Protein AF-B6WYF6-F1 (afdb_monomer)

Sequence (54 aa):
MKVVRTETEIARVENWAVEGIDEGTRYPGMSYEQGIADVLAWLRGDSDTAPDEG

Structure (mmCIF, N/CA/C/O backbone):
data_AF-B6WYF6-F1
#
_entry.id   AF-B6WYF6-F1
#
loop_
_atom_site.group_PDB
_atom_site.id
_atom_site.type_symbol
_atom_site.label_atom_id
_atom_site.label_alt_id
_atom_site.label_comp_id
_atom_site.label_asym_id
_atom_site.label_entity_id
_atom_site.label_seq_id
_atom_site.pdbx_PDB_ins_code
_atom_site.Cartn_x
_atom_site.Cartn_y
_atom_site.Cartn_z
_atom_site.occupancy
_atom_site.B_iso_or_equiv
_atom_site.auth_seq_id
_atom_site.auth_comp_id
_atom_site.auth_asym_id
_atom_site.auth_atom_id
_atom_site.pdbx_PDB_model_num
ATOM 1 N N . MET A 1 1 ? -16.673 6.247 0.153 1.00 69.88 1 MET A N 1
ATOM 2 C CA . MET A 1 1 ? -16.008 4.955 -0.124 1.00 69.88 1 MET A CA 1
ATOM 3 C C . MET A 1 1 ? -15.645 4.343 1.216 1.00 69.88 1 MET A C 1
ATOM 5 O O . MET A 1 1 ? -15.119 5.077 2.042 1.00 69.88 1 MET A O 1
ATOM 9 N N . LYS A 1 2 ? -15.989 3.076 1.475 1.00 86.56 2 LYS A N 1
ATOM 10 C CA . LYS A 1 2 ? -15.573 2.393 2.707 1.00 86.56 2 LYS A CA 1
ATOM 11 C C . LYS A 1 2 ? -14.203 1.771 2.450 1.00 86.56 2 LYS A C 1
ATOM 13 O O . LYS A 1 2 ? -14.091 0.950 1.549 1.00 86.56 2 LYS A O 1
ATOM 18 N N . VAL A 1 3 ? -13.196 2.196 3.202 1.00 92.94 3 VAL A N 1
ATOM 19 C CA . VAL A 1 3 ? -11.896 1.520 3.250 1.00 92.94 3 VAL A CA 1
ATOM 20 C C . VAL A 1 3 ? -12.007 0.421 4.302 1.00 92.94 3 VAL A C 1
ATOM 22 O O . VAL A 1 3 ? -12.554 0.660 5.380 1.00 92.94 3 VAL A O 1
ATOM 25 N N . VAL A 1 4 ? -11.587 -0.795 3.959 1.00 96.06 4 VAL A N 1
ATOM 26 C CA . VAL A 1 4 ? -11.682 -1.965 4.855 1.00 96.06 4 VAL A CA 1
ATOM 27 C C . VAL A 1 4 ? -10.355 -2.303 5.532 1.00 96.06 4 VAL A C 1
ATOM 29 O O . VAL A 1 4 ? -10.329 -3.162 6.408 1.00 96.06 4 VAL A O 1
ATOM 32 N N . ARG A 1 5 ? -9.271 -1.638 5.119 1.00 96.12 5 ARG A N 1
ATOM 33 C CA . ARG A 1 5 ? -7.930 -1.776 5.690 1.00 96.12 5 ARG A CA 1
ATOM 34 C C . ARG A 1 5 ? -7.755 -0.844 6.881 1.00 96.12 5 ARG A C 1
ATOM 36 O O . ARG A 1 5 ? -8.354 0.230 6.942 1.00 96.12 5 ARG A O 1
ATOM 43 N N . THR A 1 6 ? -6.967 -1.291 7.842 1.00 96.75 6 THR A N 1
ATOM 44 C CA . THR A 1 6 ? -6.622 -0.536 9.044 1.00 96.75 6 THR A CA 1
ATOM 45 C C . THR A 1 6 ? -5.601 0.556 8.730 1.00 96.75 6 THR A C 1
ATOM 47 O O . THR A 1 6 ? -4.819 0.440 7.790 1.00 96.75 6 THR A O 1
ATOM 50 N N . GLU A 1 7 ? -5.551 1.589 9.571 1.00 96.81 7 GLU A N 1
ATOM 51 C CA . GLU A 1 7 ? -4.532 2.648 9.484 1.00 96.81 7 GLU A CA 1
ATOM 52 C C . GLU A 1 7 ? -3.104 2.078 9.504 1.00 96.81 7 GLU A C 1
ATOM 54 O O . GLU A 1 7 ? -2.225 2.565 8.803 1.00 96.81 7 GLU A O 1
ATOM 59 N N . THR A 1 8 ? -2.864 1.008 10.270 1.00 97.06 8 THR A N 1
ATOM 60 C CA . THR A 1 8 ? -1.552 0.350 10.336 1.00 97.06 8 THR A CA 1
ATOM 61 C C . THR A 1 8 ? -1.170 -0.325 9.021 1.00 97.06 8 THR A C 1
ATOM 63 O O . THR A 1 8 ? -0.023 -0.216 8.597 1.00 97.06 8 THR A O 1
ATOM 66 N N . GLU A 1 9 ? -2.110 -1.008 8.365 1.00 96.50 9 GLU A N 1
ATOM 67 C CA . GLU A 1 9 ? -1.874 -1.610 7.047 1.00 96.50 9 GLU A CA 1
ATOM 68 C C . GLU A 1 9 ? -1.621 -0.534 5.991 1.00 96.50 9 GLU A C 1
ATOM 7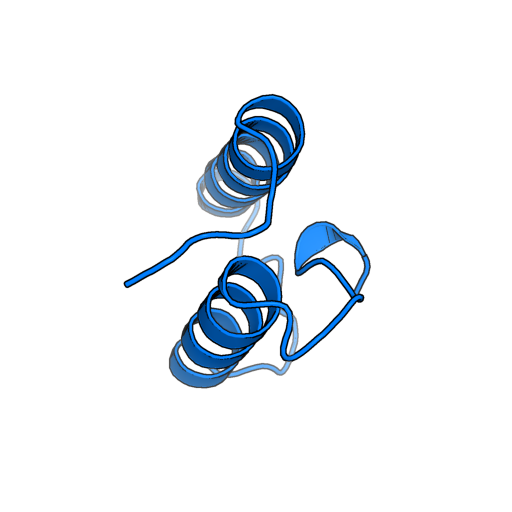0 O O . GLU A 1 9 ? -0.695 -0.655 5.194 1.00 96.50 9 GLU A O 1
ATOM 75 N N . ILE A 1 10 ? -2.406 0.541 6.013 1.00 96.62 10 ILE A N 1
ATOM 76 C CA . ILE A 1 10 ? -2.253 1.654 5.073 1.00 96.62 10 ILE A CA 1
ATOM 77 C C . ILE A 1 10 ? -0.885 2.314 5.258 1.00 96.62 10 ILE A C 1
ATOM 79 O O . ILE A 1 10 ? -0.139 2.434 4.290 1.00 96.62 10 ILE A O 1
ATOM 83 N N . ALA A 1 11 ? -0.503 2.638 6.496 1.00 96.50 11 ALA A N 1
ATOM 84 C CA . ALA A 1 11 ? 0.793 3.242 6.799 1.00 96.50 11 ALA A CA 1
ATOM 85 C C . ALA A 1 11 ? 1.975 2.355 6.366 1.00 96.50 11 ALA A C 1
ATOM 87 O O . ALA A 1 11 ? 3.015 2.864 5.949 1.00 96.50 11 ALA A O 1
ATOM 88 N N . ARG A 1 12 ? 1.832 1.025 6.438 1.00 96.00 12 ARG A N 1
ATOM 89 C CA . ARG A 1 12 ? 2.840 0.076 5.938 1.00 96.00 12 ARG A CA 1
ATOM 90 C C . ARG A 1 12 ? 3.062 0.248 4.434 1.00 96.00 12 ARG A C 1
ATOM 92 O O . ARG A 1 12 ? 4.200 0.437 4.009 1.00 96.00 12 ARG A O 1
ATOM 99 N N . VAL A 1 13 ? 1.981 0.231 3.654 1.00 94.50 13 VAL A N 1
ATOM 100 C CA . VAL A 1 13 ? 2.033 0.371 2.190 1.00 94.50 13 VAL A CA 1
ATOM 101 C C . VAL A 1 13 ? 2.483 1.773 1.774 1.00 94.50 13 VAL A C 1
ATOM 103 O O . VAL A 1 13 ? 3.243 1.912 0.819 1.00 94.50 13 VAL A O 1
ATOM 106 N N . GLU A 1 14 ? 2.083 2.815 2.507 1.00 93.94 14 GLU A N 1
ATOM 107 C CA . GLU A 1 14 ? 2.554 4.185 2.278 1.00 93.94 14 GLU A CA 1
ATOM 108 C C . GLU A 1 14 ? 4.069 4.307 2.462 1.00 93.94 14 GLU A C 1
ATOM 110 O O . GLU A 1 14 ? 4.748 4.822 1.573 1.00 93.94 14 GLU A O 1
ATOM 115 N N . ASN A 1 15 ? 4.615 3.791 3.568 1.00 93.00 15 ASN A N 1
ATOM 116 C CA . ASN A 1 15 ? 6.061 3.800 3.807 1.00 93.00 15 ASN A CA 1
ATOM 117 C C . ASN A 1 15 ? 6.810 3.039 2.707 1.00 93.00 15 ASN A C 1
ATOM 119 O O . ASN A 1 15 ? 7.796 3.539 2.169 1.00 93.00 15 ASN A O 1
ATOM 123 N N . TRP A 1 16 ? 6.297 1.869 2.314 1.00 90.50 16 TRP A N 1
ATOM 124 C CA . TRP A 1 16 ? 6.862 1.088 1.218 1.00 90.50 16 TRP A CA 1
ATOM 125 C C . TRP A 1 16 ? 6.858 1.857 -0.112 1.00 90.50 16 TRP A C 1
ATOM 127 O O . TRP A 1 16 ? 7.832 1.800 -0.865 1.00 90.50 16 TRP A O 1
ATOM 137 N N . ALA A 1 17 ? 5.792 2.602 -0.405 1.00 89.38 17 ALA A N 1
ATOM 138 C CA . ALA A 1 17 ? 5.712 3.412 -1.614 1.00 89.38 17 ALA A CA 1
ATOM 139 C C . ALA A 1 17 ? 6.708 4.584 -1.588 1.00 89.38 17 ALA A C 1
ATOM 141 O O . ALA A 1 17 ? 7.339 4.856 -2.608 1.00 89.38 17 ALA A O 1
ATOM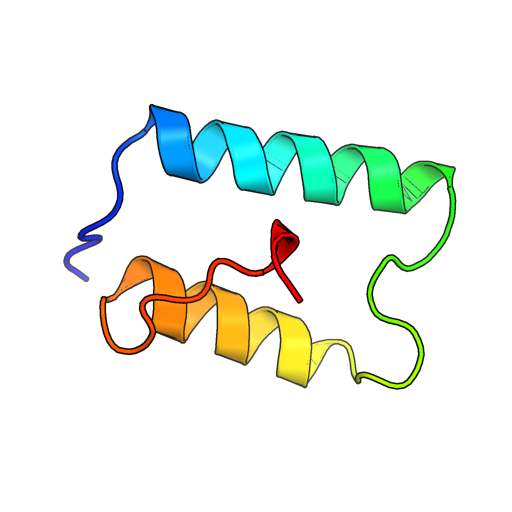 142 N N . VAL A 1 18 ? 6.875 5.251 -0.438 1.00 89.38 18 VAL A N 1
ATOM 143 C CA . VAL A 1 18 ? 7.825 6.365 -0.272 1.00 89.38 18 VAL A CA 1
ATOM 144 C C . VAL A 1 18 ? 9.265 5.910 -0.490 1.00 89.38 18 VAL A C 1
ATOM 146 O O . VAL A 1 18 ? 9.988 6.546 -1.249 1.00 89.38 18 VAL A O 1
ATOM 149 N N . GLU A 1 19 ? 9.677 4.789 0.100 1.00 86.69 19 GLU A N 1
ATOM 150 C CA . GLU A 1 19 ? 11.027 4.247 -0.109 1.00 86.69 19 GLU A CA 1
ATOM 151 C C . GLU A 1 19 ? 11.294 3.900 -1.587 1.00 86.69 19 GLU A C 1
ATOM 153 O O . GLU A 1 19 ? 12.394 4.105 -2.099 1.00 86.69 19 GLU A O 1
ATOM 158 N N . GLY A 1 20 ? 10.269 3.433 -2.310 1.00 80.94 20 GLY A N 1
ATOM 159 C CA . GLY A 1 20 ? 10.355 3.162 -3.747 1.00 80.94 20 GLY A CA 1
ATOM 160 C C . GLY A 1 20 ? 10.550 4.406 -4.626 1.00 80.94 20 GLY A C 1
ATOM 161 O O . GLY A 1 20 ? 10.936 4.278 -5.787 1.00 80.94 20 GLY A O 1
ATOM 162 N N . ILE A 1 21 ? 10.308 5.616 -4.112 1.00 79.19 21 ILE A N 1
ATOM 163 C CA . ILE A 1 21 ? 10.596 6.859 -4.847 1.00 79.19 21 ILE A CA 1
ATOM 164 C C . ILE A 1 21 ? 12.110 7.078 -4.940 1.00 79.19 21 ILE A C 1
ATOM 166 O O . ILE A 1 21 ? 12.608 7.451 -6.004 1.00 79.19 21 ILE A O 1
ATOM 170 N N . ASP A 1 22 ? 12.834 6.804 -3.854 1.00 75.31 22 ASP A N 1
ATOM 171 C CA . ASP A 1 22 ? 14.277 7.037 -3.759 1.00 75.31 22 ASP A CA 1
ATOM 172 C C . ASP A 1 22 ? 15.099 5.877 -4.352 1.00 75.31 22 ASP A C 1
ATOM 174 O O . ASP A 1 22 ? 16.182 6.096 -4.898 1.00 75.31 22 ASP A O 1
ATOM 178 N N . GLU A 1 23 ? 14.579 4.645 -4.297 1.00 78.06 23 GLU A N 1
ATOM 179 C CA . GLU A 1 23 ? 15.269 3.427 -4.760 1.00 78.06 23 GLU A CA 1
ATOM 180 C C . GLU A 1 23 ? 14.935 3.023 -6.212 1.00 78.06 23 GLU A C 1
ATOM 182 O O . GLU A 1 23 ? 15.556 2.115 -6.771 1.00 78.06 23 GLU A O 1
ATOM 187 N N . GLY A 1 24 ? 13.987 3.717 -6.851 1.00 71.31 24 GLY A N 1
ATOM 188 C CA . GLY A 1 24 ? 13.435 3.357 -8.158 1.00 71.31 24 GLY A CA 1
ATOM 189 C C . GLY A 1 24 ? 12.193 2.465 -8.052 1.00 71.31 24 GLY A C 1
ATOM 190 O O . GLY A 1 24 ? 11.901 1.886 -7.008 1.00 71.31 24 GLY A O 1
ATOM 191 N N . THR A 1 25 ? 11.427 2.370 -9.149 1.00 73.44 25 THR A N 1
ATOM 192 C CA . THR A 1 25 ? 10.095 1.734 -9.134 1.00 73.44 25 THR A CA 1
ATOM 193 C C . THR A 1 25 ? 10.114 0.330 -8.521 1.00 73.44 25 THR A C 1
ATOM 195 O O . THR A 1 25 ? 10.804 -0.565 -9.010 1.00 73.44 25 THR A O 1
ATOM 198 N N . ARG A 1 26 ? 9.290 0.121 -7.485 1.00 74.31 26 ARG A N 1
ATOM 199 C CA . ARG A 1 26 ? 9.053 -1.199 -6.873 1.00 74.31 26 ARG A CA 1
ATOM 200 C C . ARG A 1 26 ? 8.096 -2.080 -7.677 1.00 74.31 26 ARG A C 1
ATOM 202 O O . ARG A 1 26 ? 7.840 -3.214 -7.302 1.00 74.31 26 ARG A O 1
ATOM 209 N N . TYR A 1 27 ? 7.632 -1.580 -8.819 1.00 74.62 27 TYR A N 1
ATOM 210 C CA . TYR A 1 27 ? 6.754 -2.271 -9.755 1.00 74.62 27 TYR A CA 1
ATOM 211 C C . TYR A 1 27 ? 7.496 -2.592 -11.066 1.00 74.62 27 TYR A C 1
ATOM 213 O O . TYR A 1 27 ? 7.235 -1.963 -12.099 1.00 74.62 27 TYR A O 1
ATOM 221 N N . PRO A 1 28 ? 8.462 -3.530 -11.070 1.00 71.88 28 PRO A N 1
ATOM 222 C CA . PRO A 1 28 ? 9.174 -3.897 -12.286 1.00 71.88 28 PRO A CA 1
ATOM 223 C C . PRO A 1 28 ? 8.217 -4.562 -13.285 1.00 71.88 28 PRO A C 1
ATOM 225 O O . PRO A 1 28 ? 7.634 -5.608 -13.018 1.00 71.88 28 PRO A O 1
ATOM 228 N N . GLY A 1 29 ? 8.061 -3.953 -14.463 1.00 77.00 29 GLY A N 1
ATOM 229 C CA . GLY A 1 29 ? 7.215 -4.490 -15.537 1.00 77.00 29 GLY A CA 1
ATOM 230 C C . GLY A 1 29 ? 5.717 -4.186 -15.413 1.00 77.00 29 GLY A C 1
ATOM 231 O O . GLY A 1 29 ? 4.951 -4.627 -16.267 1.00 77.00 29 GLY A O 1
ATOM 232 N N . MET A 1 30 ? 5.300 -3.408 -14.412 1.00 81.75 30 MET A N 1
ATOM 233 C CA . MET A 1 30 ? 3.926 -2.922 -14.259 1.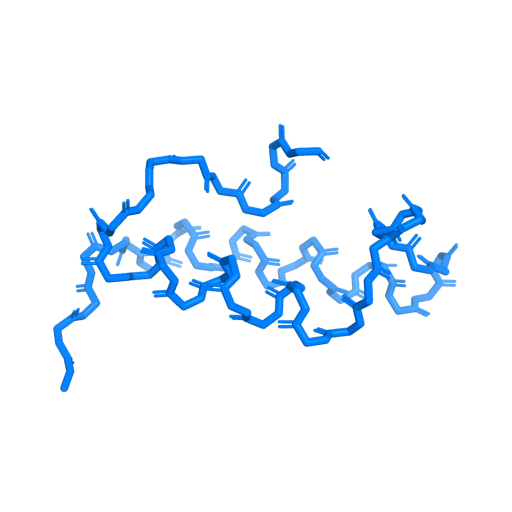00 81.75 30 MET A CA 1
ATOM 234 C C . MET A 1 30 ? 3.806 -1.456 -14.695 1.00 81.75 30 MET A C 1
ATOM 236 O O . MET A 1 30 ? 4.756 -0.678 -14.582 1.00 81.75 30 MET A O 1
ATOM 240 N N . SER A 1 31 ? 2.635 -1.070 -15.213 1.00 85.75 31 SER A N 1
ATOM 241 C CA . SER A 1 31 ? 2.346 0.342 -15.482 1.00 85.75 31 SER A CA 1
ATOM 242 C C . SER A 1 31 ? 1.974 1.072 -14.191 1.00 85.75 31 SER A C 1
ATOM 244 O O . SER A 1 31 ? 1.545 0.462 -13.210 1.00 85.75 31 SER A O 1
ATOM 246 N N . TYR A 1 32 ? 2.094 2.398 -14.208 1.00 83.81 32 TYR A N 1
ATOM 247 C CA . TYR A 1 32 ? 1.670 3.245 -13.095 1.00 83.81 32 TYR A CA 1
ATOM 248 C C . TYR A 1 32 ? 0.178 3.053 -12.760 1.00 83.81 32 TYR A C 1
ATOM 250 O O . TYR A 1 32 ? -0.202 2.955 -11.595 1.00 83.81 32 TYR A O 1
ATOM 258 N N . GLU A 1 33 ? -0.667 2.933 -13.784 1.00 90.81 33 GLU A N 1
ATOM 259 C CA . GLU A 1 33 ? -2.111 2.728 -13.645 1.00 90.81 33 GLU A CA 1
ATOM 260 C C . GLU A 1 33 ? -2.452 1.374 -1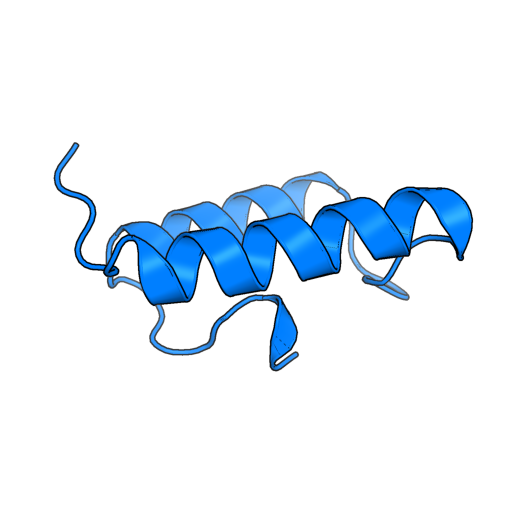3.023 1.00 90.81 33 GLU A C 1
ATOM 262 O O . GLU A 1 33 ? -3.403 1.300 -12.245 1.00 90.81 33 GLU A O 1
ATOM 267 N N . GLN A 1 34 ? -1.678 0.326 -13.332 1.00 88.94 34 GLN A N 1
ATOM 268 C CA . GLN A 1 34 ? -1.858 -0.990 -12.720 1.00 88.94 34 GLN A CA 1
ATOM 269 C C . GLN A 1 34 ? -1.639 -0.906 -11.203 1.00 88.94 34 GLN A C 1
ATOM 271 O O . GLN A 1 34 ? -2.509 -1.322 -10.444 1.00 88.94 34 GLN A O 1
ATOM 276 N N . GLY A 1 35 ? -0.567 -0.241 -10.757 1.00 89.19 35 GLY A N 1
ATOM 277 C CA . GLY A 1 35 ? -0.309 -0.032 -9.328 1.00 89.19 35 GLY A CA 1
ATOM 278 C C . GLY A 1 35 ? -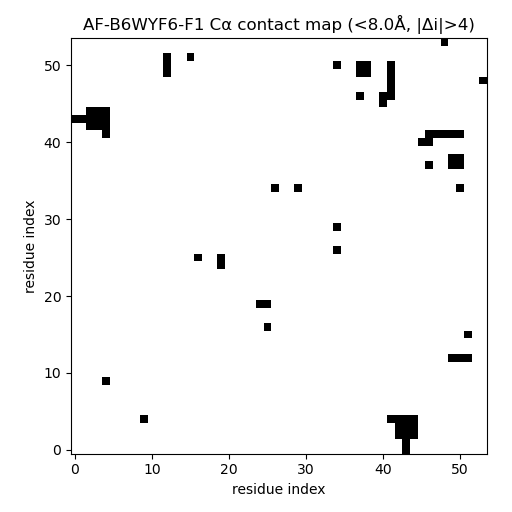1.409 0.769 -8.615 1.00 89.19 35 GLY A C 1
ATOM 279 O O . GLY A 1 35 ? -1.786 0.445 -7.489 1.00 89.19 35 GLY A O 1
ATOM 280 N N . ILE A 1 36 ? -1.989 1.783 -9.274 1.00 91.50 36 ILE A N 1
ATOM 281 C CA . ILE A 1 36 ? -3.149 2.514 -8.727 1.00 91.50 36 ILE A CA 1
ATOM 282 C C . ILE A 1 36 ? -4.366 1.593 -8.600 1.00 91.50 36 ILE A C 1
ATOM 284 O O . ILE A 1 36 ? -5.063 1.629 -7.584 1.00 91.50 36 ILE A O 1
ATOM 288 N N . ALA A 1 37 ? -4.654 0.797 -9.631 1.00 93.88 37 ALA A N 1
ATOM 289 C CA . ALA A 1 37 ? -5.794 -0.111 -9.628 1.00 93.88 37 ALA A CA 1
ATOM 290 C C . ALA A 1 37 ? -5.677 -1.152 -8.504 1.00 93.88 37 ALA A C 1
ATOM 292 O O . ALA A 1 37 ? -6.651 -1.365 -7.779 1.00 93.88 37 ALA A O 1
ATOM 293 N N . ASP A 1 38 ? -4.484 -1.714 -8.310 1.00 92.25 38 ASP A N 1
ATOM 294 C CA . ASP A 1 38 ? -4.210 -2.733 -7.296 1.00 92.25 38 ASP A CA 1
ATOM 295 C C . ASP A 1 38 ? -4.343 -2.166 -5.874 1.00 92.25 38 ASP A C 1
ATOM 297 O O . ASP A 1 38 ? -5.044 -2.747 -5.041 1.00 92.25 38 ASP A O 1
ATOM 301 N N . VAL A 1 39 ? -3.801 -0.966 -5.613 1.00 94.06 39 VAL A N 1
ATOM 302 C CA . VAL A 1 39 ? -4.018 -0.232 -4.349 1.00 94.06 39 VAL A CA 1
ATOM 303 C C . VAL A 1 39 ? -5.506 -0.009 -4.081 1.00 94.06 39 VAL A C 1
ATOM 305 O O . VAL A 1 39 ? -5.977 -0.224 -2.963 1.00 94.06 39 VAL A O 1
ATOM 308 N N . LEU A 1 40 ? -6.271 0.429 -5.085 1.00 95.38 40 LEU A N 1
ATOM 309 C CA . LEU A 1 40 ? -7.693 0.722 -4.906 1.00 95.38 40 LEU A CA 1
ATOM 310 C C . LEU A 1 40 ? -8.513 -0.544 -4.645 1.00 95.38 40 LEU A C 1
ATOM 312 O O . LEU A 1 40 ? -9.413 -0.504 -3.804 1.00 95.38 40 LEU A O 1
ATOM 316 N N . ALA A 1 41 ? -8.208 -1.644 -5.336 1.00 95.25 41 ALA A N 1
ATOM 317 C CA . ALA A 1 41 ? -8.831 -2.944 -5.101 1.00 95.25 41 ALA A CA 1
ATOM 318 C C . ALA A 1 41 ? -8.522 -3.447 -3.685 1.00 95.25 41 ALA A C 1
ATOM 320 O O . ALA A 1 41 ? -9.427 -3.849 -2.949 1.00 95.25 41 ALA A O 1
ATOM 321 N N . TRP A 1 42 ? -7.264 -3.336 -3.258 1.00 96.31 42 TRP A N 1
ATOM 322 C CA . TRP A 1 42 ? -6.851 -3.722 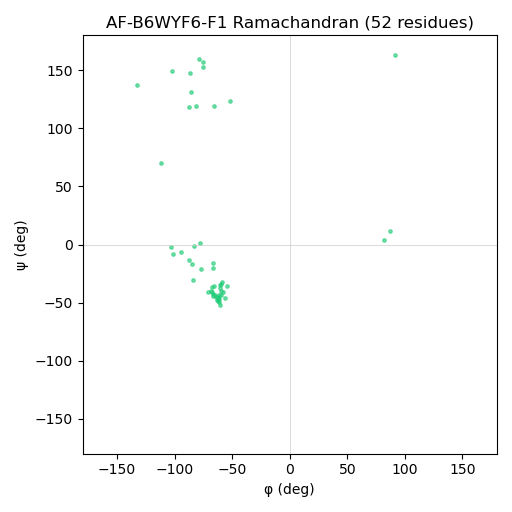-1.916 1.00 96.31 42 TRP A CA 1
ATOM 323 C C . TRP A 1 42 ? -7.531 -2.883 -0.825 1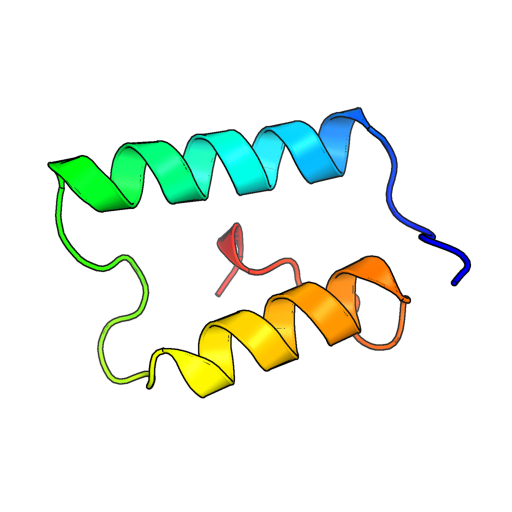.00 96.31 42 TRP A C 1
ATOM 325 O O . TRP A 1 42 ? -8.122 -3.448 0.093 1.00 96.31 42 TRP A O 1
ATOM 335 N N . LEU A 1 43 ? -7.557 -1.550 -0.943 1.00 96.56 43 LEU A N 1
ATOM 336 C CA . LEU A 1 43 ? -8.211 -0.657 0.030 1.00 96.56 43 LEU A CA 1
ATOM 337 C C . LEU A 1 43 ? -9.713 -0.939 0.199 1.00 96.56 43 LEU A C 1
ATOM 339 O O . LEU A 1 43 ? -10.269 -0.733 1.284 1.00 96.56 43 LEU A O 1
ATOM 343 N N . ARG A 1 44 ? -10.380 -1.387 -0.870 1.00 95.62 44 ARG A N 1
ATOM 344 C CA . ARG A 1 44 ? -11.819 -1.696 -0.887 1.00 95.62 44 ARG A CA 1
ATOM 345 C C . ARG A 1 44 ? -12.152 -3.098 -0.390 1.00 95.62 44 ARG A C 1
ATOM 347 O O . ARG A 1 44 ? -13.302 -3.333 -0.025 1.00 95.62 44 ARG A O 1
ATOM 354 N N . GLY A 1 45 ? -11.167 -3.991 -0.325 1.00 94.88 45 GLY A N 1
ATOM 355 C CA . GLY A 1 45 ? -11.397 -5.401 -0.016 1.00 94.88 45 GLY A CA 1
ATOM 356 C C . GLY A 1 45 ? -11.719 -6.259 -1.232 1.00 94.88 45 GLY A C 1
ATOM 357 O O . GLY A 1 45 ? -12.142 -7.395 -1.060 1.00 94.88 45 GLY A O 1
ATOM 358 N N . ASP A 1 46 ? -11.530 -5.725 -2.441 1.00 95.94 46 ASP A N 1
ATOM 359 C CA . ASP A 1 46 ? -11.698 -6.472 -3.690 1.00 95.94 46 ASP A CA 1
ATOM 360 C C . ASP A 1 46 ? -10.492 -7.403 -3.946 1.00 95.94 46 ASP A C 1
ATOM 362 O O . ASP A 1 46 ? -10.607 -8.384 -4.678 1.00 95.94 46 ASP A O 1
ATOM 366 N N . SER A 1 47 ? -9.344 -7.106 -3.321 1.00 93.94 47 SER A N 1
ATOM 367 C CA . SER A 1 47 ? -8.140 -7.943 -3.271 1.00 93.94 47 SER A CA 1
ATOM 368 C C . SER A 1 47 ? -7.621 -8.040 -1.838 1.00 93.94 47 SER A C 1
ATOM 370 O O . SER A 1 47 ? -7.540 -7.024 -1.142 1.00 93.94 47 SER A O 1
ATOM 372 N N . ASP A 1 48 ? -7.225 -9.238 -1.411 1.00 93.81 48 ASP A N 1
ATOM 373 C CA . ASP A 1 48 ? -6.551 -9.460 -0.124 1.00 93.81 48 ASP A CA 1
ATOM 374 C C . ASP A 1 48 ? -5.029 -9.309 -0.208 1.00 93.81 48 ASP A C 1
ATOM 376 O O . ASP A 1 48 ? -4.381 -9.174 0.824 1.00 93.81 48 ASP A O 1
ATOM 380 N N . THR A 1 49 ? -4.469 -9.273 -1.418 1.00 93.12 49 THR A N 1
ATOM 381 C CA . THR A 1 49 ? -3.037 -9.055 -1.637 1.00 93.12 49 THR A CA 1
ATOM 382 C C . THR A 1 49 ? -2.735 -7.570 -1.566 1.00 93.12 49 THR A C 1
ATOM 384 O O . THR A 1 49 ? -3.278 -6.786 -2.354 1.00 93.12 4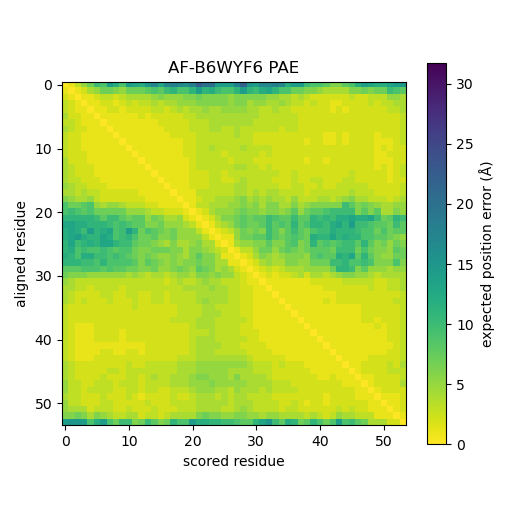9 THR A O 1
ATOM 387 N N . ALA A 1 50 ? -1.889 -7.189 -0.613 1.00 93.12 50 ALA A N 1
ATOM 388 C CA . ALA A 1 50 ? -1.407 -5.824 -0.521 1.00 93.12 50 ALA A CA 1
ATOM 389 C C . ALA A 1 50 ? -0.351 -5.551 -1.610 1.00 93.12 50 ALA A C 1
ATOM 391 O O . ALA A 1 50 ? 0.345 -6.470 -2.042 1.00 93.12 50 ALA A O 1
ATOM 392 N N . PRO A 1 51 ? -0.193 -4.301 -2.067 1.00 90.50 51 PRO A N 1
ATOM 393 C CA . PRO A 1 51 ? 0.736 -3.996 -3.153 1.00 90.50 51 PRO A CA 1
ATOM 394 C C . PRO A 1 51 ? 2.217 -4.206 -2.799 1.00 90.50 51 PRO A C 1
ATOM 396 O O . PRO A 1 51 ? 3.040 -4.377 -3.689 1.00 90.50 51 PRO A O 1
ATOM 399 N N . ASP A 1 52 ? 2.551 -4.219 -1.509 1.00 90.75 52 ASP A N 1
ATOM 400 C CA . ASP A 1 52 ? 3.888 -4.518 -0.990 1.00 90.75 52 ASP A CA 1
ATOM 401 C C . ASP A 1 52 ? 4.179 -6.028 -0.864 1.00 90.75 52 ASP A C 1
ATOM 403 O O . ASP A 1 52 ? 5.278 -6.413 -0.469 1.00 90.75 52 ASP A O 1
ATOM 407 N N . GLU A 1 53 ? 3.209 -6.886 -1.199 1.00 86.12 53 GLU A N 1
ATOM 408 C CA . GLU A 1 53 ? 3.315 -8.353 -1.156 1.00 86.12 53 GLU A CA 1
ATOM 409 C C . GLU A 1 53 ? 3.507 -8.987 -2.551 1.00 86.12 53 GLU A C 1
ATOM 411 O O . GLU A 1 53 ? 3.620 -10.213 -2.647 1.00 86.12 53 GLU A O 1
ATOM 416 N N . GLY A 1 54 ? 3.520 -8.172 -3.615 1.00 70.31 54 GLY A N 1
ATOM 417 C CA . GLY A 1 54 ? 3.587 -8.583 -5.027 1.00 70.31 54 GLY A CA 1
ATOM 418 C C . GLY A 1 54 ? 4.943 -8.401 -5.699 1.00 70.31 54 GLY A C 1
ATOM 419 O O . GLY A 1 54 ? 5.721 -7.521 -5.272 1.00 70.31 54 GLY A O 1
#

Organism: NCBI:txid411464

Secondary structure (DSSP, 8-state):
----S-HHHHHHHHHHHHHHHHH--SSTT--HHHHHHHHHHHHHTS-SS-GGG-

Foldseek 3Di:
DQFPDDPVLVVVLVVVVVVCVVVPHPDVPDDPVRLVVQCVCCRRVVDVDDSVND

Radius of gyration: 11.06 Å; Cα contacts (8 Å, |Δi|>4): 36; chains: 1; bounding box: 31×16×26 Å

Solvent-accessible surface area (backbone atoms only — not comparable to full-atom values): 3348 Å² total; per-residue (Å²): 135,74,68,71,62,51,71,70,61,49,52,50,48,51,53,55,52,57,55,25,69,82,76,44,76,80,53,82,95,56,56,73,65,55,55,53,51,47,47,52,32,25,38,54,61,78,34,90,64,51,76,84,78,107

pLDDT: mean 88.61, std 8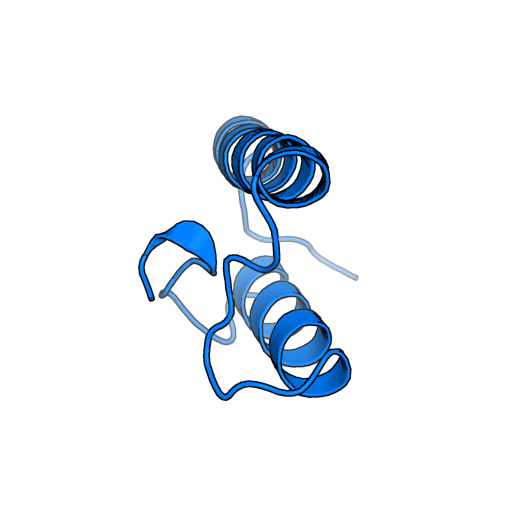.35, range [69.88, 97.06]

Nearest PDB structures (foldseek):
  7nsj-assembly1_Ak  TM=4.108E-01  e=9.614E+00  Sus scrofa

Mean predicted aligned error: 3.75 Å